Protein AF-A0A960ZZT6-F1 (afdb_monomer_lite)

Foldseek 3Di:
DPPVLLVVLLVVLVVVLVVQLVVQLVVVVVVCVVVVDPADPDCVRGVSNVVSNCVSVVVSVVCVVDPVNSVVSSVVSVVVVVDDDDDPVVVCVVVVVVVVVVVVVVVVVVVVVVVVVVVVVVVVVVVPD

pLDDT: mean 84.53, std 8.9, range [52.09, 97.69]

Sequence (129 aa):
MNGSYRRIVEIVLAATAVGLFVMLFKLFDKFWSLFNFSVATNFWQNPTFWAGFAISFGLWFLVRRSEKSMVFLDEVALELSRVIWPERGDTVKSSGVILVLIAIAALVIFVFDGLWGTLMEKFLQANWL

Secondary structure (DSSP, 8-state):
--HHHHHHHHHHHHHHHHHHHHHHHHHHHHHHHHTT-----STTT-HHHHHHHHHHHHHHHHHHH-HHHHHHHHHHHHHHHH--PPPHHHHHHHHHHHHHHHHHHHHHHHHHHHHHHHHHHHHHHHT--

Structure (mmCIF, N/CA/C/O backbone):
data_AF-A0A960ZZT6-F1
#
_entry.id   AF-A0A960ZZT6-F1
#
loop_
_atom_site.group_PDB
_atom_site.id
_atom_site.type_symbol
_atom_site.label_atom_id
_atom_site.label_alt_id
_atom_site.label_comp_id
_atom_site.label_asym_id
_atom_site.label_entity_id
_atom_site.label_seq_id
_atom_site.pdbx_PDB_ins_code
_atom_site.Cartn_x
_atom_site.Cartn_y
_atom_site.Cartn_z
_atom_site.occupancy
_atom_site.B_iso_or_equiv
_atom_site.auth_seq_id
_atom_site.auth_comp_id
_atom_site.auth_asym_id
_atom_site.auth_atom_id
_atom_site.pdbx_PDB_model_num
ATOM 1 N N . MET A 1 1 ? -19.967 3.997 18.486 1.00 53.38 1 MET A N 1
ATOM 2 C CA . MET A 1 1 ? -19.146 3.605 17.317 1.00 53.38 1 MET A CA 1
ATOM 3 C C . MET A 1 1 ? -19.655 2.287 16.771 1.00 53.38 1 MET A C 1
ATOM 5 O O . MET A 1 1 ? -19.881 1.372 17.552 1.00 53.38 1 MET A O 1
ATOM 9 N N . ASN A 1 2 ? -19.864 2.196 15.458 1.00 60.69 2 ASN A N 1
ATOM 10 C CA . ASN A 1 2 ? -20.336 0.968 14.825 1.00 60.69 2 ASN A CA 1
ATOM 11 C C . ASN A 1 2 ? -19.243 -0.1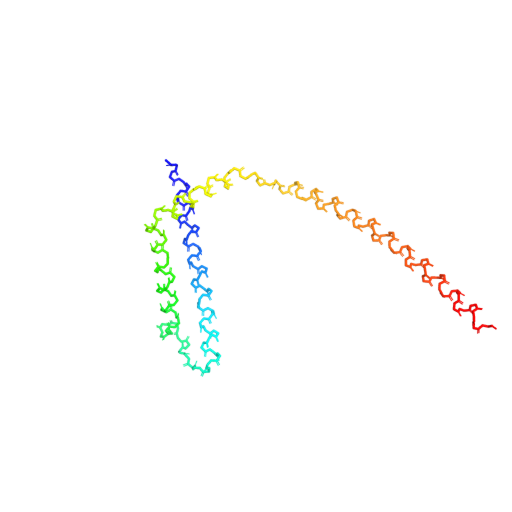05 14.952 1.00 60.69 2 ASN A C 1
ATOM 13 O O . ASN A 1 2 ? -18.116 0.117 14.506 1.00 60.69 2 ASN A O 1
ATOM 17 N N . GLY A 1 3 ? -19.550 -1.256 15.557 1.00 73.94 3 GLY A N 1
ATOM 18 C CA . GLY A 1 3 ? -18.561 -2.309 15.840 1.00 73.94 3 GLY A CA 1
ATOM 19 C C . GLY A 1 3 ? -17.841 -2.863 14.600 1.00 73.94 3 GLY A C 1
ATOM 20 O O . GLY A 1 3 ? -16.819 -3.529 14.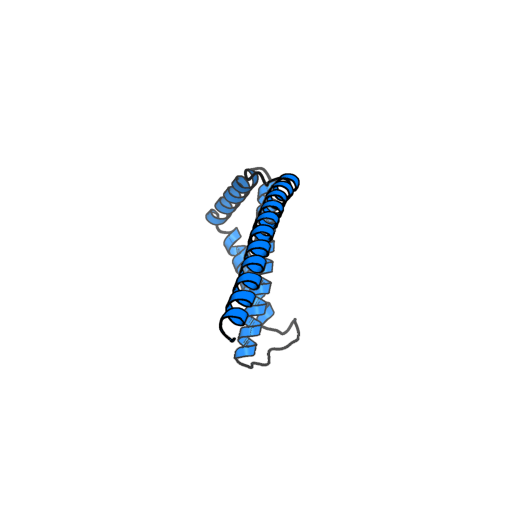731 1.00 73.94 3 GLY A O 1
ATOM 21 N N . SER A 1 4 ? -18.342 -2.562 13.397 1.00 74.94 4 SER A N 1
ATOM 22 C CA . SER A 1 4 ? -17.745 -2.970 12.125 1.00 74.94 4 SER A CA 1
ATOM 23 C C . SER A 1 4 ? -16.442 -2.230 11.789 1.00 74.94 4 SER A C 1
ATOM 25 O O . SER A 1 4 ? -15.496 -2.869 11.340 1.00 74.94 4 SER A O 1
ATOM 27 N N . TYR A 1 5 ? -16.343 -0.915 12.029 1.00 79.75 5 TYR A N 1
ATOM 28 C CA . TYR A 1 5 ? -15.162 -0.127 11.623 1.00 79.75 5 TYR A CA 1
ATOM 29 C C . TYR A 1 5 ? -13.922 -0.484 12.437 1.00 79.75 5 TYR A C 1
ATOM 31 O O . TYR A 1 5 ? -12.848 -0.701 11.884 1.00 79.75 5 TYR A O 1
ATOM 39 N N . ARG A 1 6 ? -14.104 -0.670 13.745 1.00 80.25 6 ARG A N 1
ATOM 40 C CA . ARG A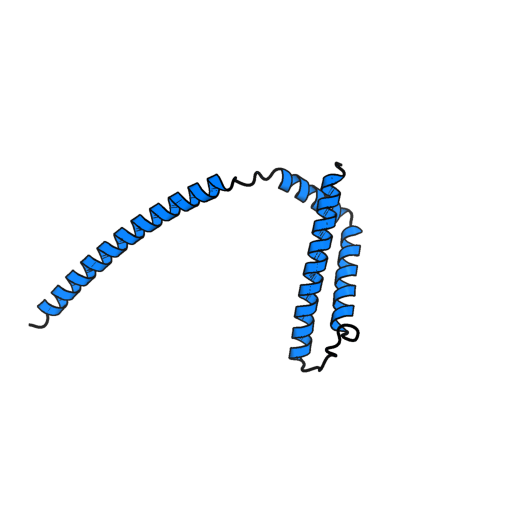 1 6 ? -13.031 -1.087 14.647 1.00 80.25 6 ARG A CA 1
ATOM 41 C C . ARG A 1 6 ? -12.426 -2.437 14.244 1.00 80.25 6 ARG A C 1
ATOM 43 O O . ARG A 1 6 ? -11.214 -2.606 14.297 1.00 80.25 6 ARG A O 1
ATOM 50 N N . ARG A 1 7 ? -13.246 -3.381 13.763 1.00 82.94 7 ARG A N 1
ATOM 51 C CA . ARG A 1 7 ? -12.752 -4.668 13.238 1.00 82.94 7 ARG A CA 1
ATOM 52 C C . ARG A 1 7 ? -11.901 -4.484 11.981 1.00 82.94 7 ARG A C 1
ATOM 54 O O . ARG A 1 7 ? -10.887 -5.158 11.844 1.00 82.94 7 ARG A O 1
ATOM 61 N N . ILE A 1 8 ? -12.280 -3.566 11.088 1.00 85.38 8 ILE A N 1
ATOM 62 C CA . ILE A 1 8 ? -11.500 -3.256 9.879 1.00 85.38 8 ILE A CA 1
ATOM 63 C C . ILE A 1 8 ? -10.138 -2.672 10.270 1.00 85.38 8 ILE A C 1
ATOM 65 O O . ILE A 1 8 ? -9.116 -3.156 9.790 1.00 85.38 8 ILE A O 1
ATOM 69 N N . VAL A 1 9 ? -10.106 -1.704 11.190 1.00 85.06 9 VAL A N 1
ATOM 70 C CA . VAL A 1 9 ? -8.855 -1.107 11.692 1.00 85.06 9 VAL A CA 1
ATOM 71 C C . VAL A 1 9 ? -7.959 -2.163 12.346 1.00 85.06 9 VAL A C 1
ATOM 73 O O . VAL A 1 9 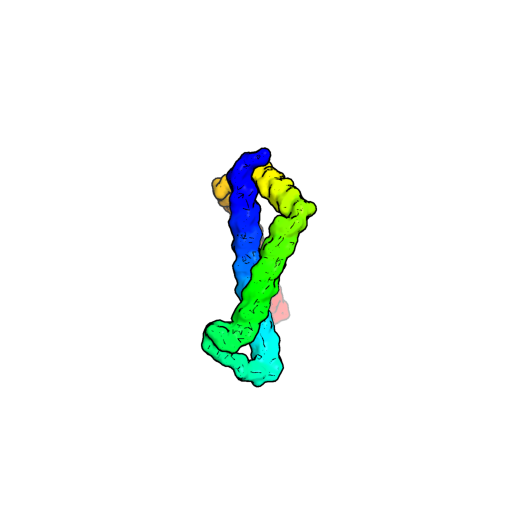? -6.763 -2.223 12.063 1.00 85.06 9 VAL A O 1
ATOM 76 N N . GLU A 1 10 ? -8.526 -3.051 13.166 1.00 85.88 10 GLU A N 1
ATOM 77 C CA . GLU A 1 10 ? -7.775 -4.128 13.820 1.00 85.88 10 GLU A CA 1
ATOM 78 C C . GLU A 1 10 ? -7.172 -5.133 12.821 1.00 85.88 10 GLU A C 1
ATOM 80 O O . GLU A 1 10 ? -6.039 -5.581 13.036 1.00 85.88 10 GLU A O 1
ATOM 85 N N . ILE A 1 11 ? -7.890 -5.454 11.735 1.00 87.56 11 ILE A N 1
ATOM 86 C CA . ILE A 1 11 ? -7.406 -6.315 10.642 1.00 87.56 11 ILE A CA 1
ATOM 87 C C . ILE A 1 11 ? -6.298 -5.615 9.852 1.00 87.56 11 ILE A C 1
ATOM 89 O O . ILE A 1 11 ? -5.255 -6.220 9.606 1.00 87.56 11 ILE A O 1
ATOM 93 N N . VAL A 1 12 ? -6.487 -4.344 9.486 1.00 87.69 12 VAL A N 1
ATOM 94 C CA . VAL A 1 12 ? -5.485 -3.558 8.746 1.00 87.69 12 VAL A CA 1
ATOM 95 C C . VAL A 1 12 ? -4.202 -3.425 9.561 1.00 87.69 12 VAL A C 1
ATOM 97 O O . VAL A 1 12 ? -3.113 -3.661 9.047 1.00 87.69 12 VAL A O 1
ATOM 100 N N . LEU A 1 13 ? -4.315 -3.133 10.855 1.00 88.38 13 LEU A N 1
ATOM 101 C CA . LEU A 1 13 ? -3.169 -3.044 11.753 1.00 88.38 13 LEU A CA 1
ATOM 102 C C . LEU A 1 13 ? -2.428 -4.388 11.879 1.00 88.38 13 LEU A C 1
ATOM 104 O O . LEU A 1 13 ? -1.196 -4.418 11.895 1.00 88.38 13 LEU A O 1
ATOM 108 N N . ALA A 1 14 ? -3.157 -5.505 11.942 1.00 86.38 14 ALA A N 1
ATOM 109 C CA . ALA A 1 14 ? -2.552 -6.835 11.938 1.00 86.38 14 ALA A CA 1
ATOM 110 C C . ALA A 1 14 ? -1.845 -7.141 10.604 1.00 86.38 14 ALA A C 1
ATOM 112 O O . ALA A 1 14 ? -0.718 -7.631 10.615 1.00 86.38 14 ALA A O 1
ATOM 113 N N . ALA A 1 15 ? -2.455 -6.796 9.468 1.00 89.75 15 ALA A N 1
ATOM 114 C CA . ALA A 1 15 ? -1.851 -6.964 8.147 1.00 89.75 15 ALA A CA 1
ATOM 115 C C . ALA A 1 15 ? -0.561 -6.138 7.995 1.00 89.75 15 ALA A C 1
ATOM 117 O O . ALA A 1 15 ? 0.453 -6.658 7.530 1.00 89.75 15 ALA A O 1
ATOM 118 N N . THR A 1 16 ? -0.562 -4.884 8.459 1.00 86.62 16 THR A N 1
ATOM 119 C CA . THR A 1 16 ? 0.630 -4.022 8.466 1.00 86.62 16 THR A CA 1
ATOM 120 C C . THR A 1 16 ? 1.737 -4.594 9.347 1.00 86.62 16 THR A C 1
ATOM 122 O O . THR A 1 16 ? 2.900 -4.574 8.948 1.00 86.62 16 THR A O 1
ATOM 125 N N . ALA A 1 17 ? 1.402 -5.161 10.510 1.00 85.88 17 ALA A N 1
ATOM 126 C CA . ALA A 1 17 ? 2.383 -5.835 11.358 1.00 85.88 17 ALA A CA 1
ATOM 127 C C . ALA A 1 17 ? 3.005 -7.051 10.647 1.00 85.88 17 ALA A C 1
ATOM 129 O O . ALA A 1 17 ? 4.224 -7.187 10.621 1.00 85.88 17 ALA A O 1
ATOM 130 N N . VAL A 1 18 ? 2.202 -7.888 9.983 1.00 89.44 18 VAL A N 1
ATOM 131 C CA . VAL A 1 18 ? 2.723 -9.015 9.186 1.00 89.44 18 VAL A CA 1
ATOM 132 C C . VAL A 1 18 ? 3.637 -8.524 8.055 1.00 89.44 18 VAL A C 1
ATOM 134 O O . VAL A 1 18 ? 4.709 -9.089 7.838 1.00 89.44 18 VAL A O 1
ATOM 137 N N . GLY A 1 19 ? 3.259 -7.447 7.363 1.00 88.00 19 GLY A N 1
ATOM 138 C CA . GLY A 1 19 ? 4.100 -6.823 6.338 1.00 88.00 19 GLY A CA 1
ATOM 139 C C . GLY A 1 19 ? 5.440 -6.328 6.893 1.00 88.00 19 GLY A C 1
ATOM 140 O O . GLY A 1 19 ? 6.490 -6.616 6.315 1.00 88.00 19 GLY A O 1
ATOM 141 N N . LEU A 1 20 ? 5.419 -5.647 8.043 1.00 87.75 20 LEU A N 1
ATOM 142 C CA . LEU A 1 20 ? 6.625 -5.193 8.742 1.00 87.75 20 LEU A CA 1
ATOM 143 C C . LEU A 1 20 ? 7.521 -6.360 9.156 1.00 87.75 20 LEU A C 1
ATOM 145 O O . LEU A 1 20 ? 8.731 -6.280 8.964 1.00 87.75 20 LEU A O 1
ATOM 149 N N . PHE A 1 21 ? 6.947 -7.452 9.661 1.00 87.69 21 PHE A N 1
ATOM 150 C CA . PHE A 1 21 ? 7.695 -8.664 9.983 1.00 87.69 21 PHE A CA 1
ATOM 151 C C . PHE A 1 21 ? 8.453 -9.205 8.763 1.00 87.69 21 PHE A C 1
ATOM 153 O O . PHE A 1 21 ? 9.663 -9.422 8.834 1.00 87.69 21 PHE A O 1
ATOM 160 N N . VAL A 1 22 ? 7.771 -9.363 7.622 1.00 86.62 22 VAL A N 1
ATOM 161 C CA . VAL A 1 22 ? 8.398 -9.858 6.383 1.00 86.62 22 VAL A CA 1
ATOM 162 C C . VAL A 1 22 ? 9.487 -8.902 5.893 1.00 86.62 22 VAL A C 1
ATOM 164 O O . VAL A 1 22 ? 10.550 -9.346 5.453 1.00 86.62 22 VAL A O 1
ATOM 167 N N . MET A 1 23 ? 9.245 -7.592 5.968 1.00 85.38 23 MET A N 1
ATOM 168 C CA . MET A 1 23 ? 10.220 -6.579 5.565 1.00 85.38 23 MET A CA 1
ATOM 169 C C . MET A 1 23 ? 11.466 -6.603 6.458 1.00 85.38 23 MET A C 1
ATOM 171 O O . MET A 1 23 ? 12.581 -6.622 5.939 1.00 85.38 23 MET A O 1
ATOM 175 N N . LEU A 1 24 ? 11.287 -6.659 7.780 1.00 87.00 24 LEU A N 1
ATOM 176 C CA . LEU A 1 24 ? 12.380 -6.749 8.749 1.00 87.00 24 LEU A CA 1
ATOM 177 C C . LEU A 1 24 ? 13.191 -8.031 8.568 1.00 87.00 24 LEU A C 1
ATOM 179 O O . LEU A 1 24 ? 14.416 -7.962 8.551 1.00 87.00 24 LEU A O 1
ATOM 183 N N . PHE A 1 25 ? 12.527 -9.170 8.363 1.00 84.25 25 PHE A N 1
ATOM 184 C CA . PHE A 1 25 ? 13.196 -10.445 8.108 1.00 84.25 25 PHE A CA 1
ATOM 185 C C . PHE A 1 25 ? 14.104 -10.358 6.872 1.00 84.25 25 PHE A C 1
ATOM 187 O O . PHE A 1 25 ? 15.296 -10.645 6.955 1.00 84.25 25 PHE A O 1
ATOM 194 N N . LYS A 1 26 ? 13.582 -9.841 5.749 1.00 85.00 26 LYS A N 1
ATOM 195 C CA . LYS A 1 26 ? 14.367 -9.654 4.515 1.00 85.00 26 LYS A CA 1
ATOM 196 C C . LYS A 1 26 ? 15.523 -8.666 4.679 1.00 85.00 26 LYS A C 1
ATOM 198 O O . LYS A 1 26 ? 16.580 -8.866 4.082 1.00 85.00 26 LYS A O 1
ATOM 203 N N . LEU A 1 27 ? 15.325 -7.585 5.435 1.00 85.31 27 LEU A N 1
ATOM 204 C CA . LEU A 1 27 ? 16.376 -6.600 5.701 1.00 85.31 27 LEU A CA 1
ATOM 205 C C . LEU A 1 27 ? 17.492 -7.192 6.558 1.00 85.31 27 LEU A C 1
ATOM 207 O O . LEU A 1 27 ? 18.664 -6.980 6.260 1.00 85.31 27 LEU A O 1
ATOM 211 N N . PHE A 1 28 ? 17.135 -7.948 7.590 1.00 85.06 28 PHE A N 1
ATOM 212 C CA . PHE A 1 28 ? 18.096 -8.521 8.521 1.00 85.06 28 PHE A CA 1
ATOM 213 C C . PHE A 1 28 ? 18.857 -9.702 7.898 1.00 85.06 28 PHE A C 1
ATOM 215 O O . PHE A 1 28 ? 20.066 -9.798 8.079 1.00 85.06 28 PHE A O 1
ATOM 222 N N . ASP A 1 29 ? 18.216 -10.516 7.053 1.00 80.31 29 ASP A N 1
ATOM 223 C CA . ASP A 1 29 ? 18.914 -11.534 6.250 1.00 80.31 29 ASP A CA 1
ATOM 224 C C . ASP A 1 29 ? 19.933 -10.902 5.292 1.00 80.31 29 ASP A C 1
ATOM 226 O O . ASP A 1 29 ? 21.076 -11.355 5.199 1.00 80.31 29 ASP A O 1
ATOM 230 N N . LYS A 1 30 ? 19.560 -9.804 4.616 1.00 83.31 30 LYS A N 1
ATOM 231 C CA . LYS A 1 30 ? 20.509 -9.048 3.785 1.00 83.31 30 LYS A CA 1
ATOM 232 C C . LYS A 1 30 ? 21.643 -8.457 4.617 1.00 83.31 30 LYS A C 1
ATOM 234 O O . LYS A 1 30 ? 22.795 -8.533 4.196 1.00 83.31 30 LYS A O 1
ATOM 239 N N . PHE A 1 31 ? 21.334 -7.905 5.787 1.00 84.50 31 PHE A N 1
ATOM 240 C CA . PHE A 1 31 ? 22.331 -7.376 6.713 1.00 84.50 31 PHE A CA 1
ATOM 241 C C . PHE A 1 31 ? 23.340 -8.457 7.118 1.00 84.50 31 PHE A C 1
ATOM 243 O O . PHE A 1 31 ? 24.540 -8.247 6.975 1.00 84.50 31 PHE A O 1
ATOM 250 N N . TRP A 1 32 ? 22.888 -9.648 7.514 1.00 79.81 32 TRP A N 1
ATOM 251 C CA . TRP A 1 32 ? 23.799 -10.741 7.859 1.00 79.81 32 TRP A CA 1
ATOM 252 C C . TRP A 1 32 ? 24.615 -11.254 6.680 1.00 79.81 32 TRP A C 1
ATOM 254 O O . TRP A 1 32 ? 25.803 -11.539 6.842 1.00 79.81 32 TRP A O 1
ATOM 264 N N . SER A 1 33 ? 24.011 -11.305 5.491 1.00 77.19 33 SER A N 1
ATOM 265 C CA . SER A 1 33 ? 24.728 -11.675 4.270 1.00 77.19 33 SER A CA 1
ATOM 266 C C . SER A 1 33 ? 25.837 -10.676 3.917 1.00 77.19 33 SER A C 1
ATOM 268 O O . SER A 1 33 ? 26.891 -11.085 3.441 1.00 77.19 33 SER A O 1
ATOM 270 N N . LEU A 1 34 ? 25.648 -9.384 4.219 1.00 80.25 34 LEU A N 1
ATOM 271 C CA . LEU A 1 34 ? 26.661 -8.348 4.000 1.00 80.25 34 LEU A CA 1
ATOM 272 C C . LEU A 1 34 ? 27.893 -8.562 4.891 1.00 80.25 34 LEU A C 1
ATOM 274 O O . LEU A 1 34 ? 29.018 -8.352 4.449 1.00 80.25 34 LEU A O 1
ATOM 278 N N . PHE A 1 35 ? 27.683 -9.013 6.128 1.00 81.62 35 PHE A N 1
ATOM 279 C CA . PHE A 1 35 ? 28.755 -9.325 7.075 1.00 81.62 35 PHE A CA 1
ATOM 280 C C . PHE A 1 35 ? 29.277 -10.769 6.963 1.00 81.62 35 PHE A C 1
ATOM 282 O O . PHE A 1 35 ? 30.107 -11.182 7.770 1.00 81.62 35 PHE A O 1
ATOM 289 N N . ASN A 1 36 ? 28.829 -11.530 5.954 1.00 73.12 36 ASN A N 1
ATOM 290 C CA . ASN A 1 36 ? 29.275 -12.896 5.661 1.00 73.12 36 ASN A CA 1
ATOM 291 C C . ASN A 1 36 ? 29.113 -13.878 6.843 1.00 73.12 36 ASN A C 1
ATOM 293 O O . ASN A 1 36 ? 29.828 -14.876 6.953 1.00 73.12 36 ASN A O 1
ATOM 297 N N . PHE A 1 37 ? 28.173 -13.600 7.750 1.00 72.38 37 PHE A N 1
ATOM 298 C CA . PHE A 1 37 ? 27.871 -14.493 8.860 1.00 72.38 37 PHE A CA 1
ATOM 299 C C . PHE A 1 37 ? 26.972 -15.630 8.360 1.00 72.38 37 PHE A C 1
ATOM 301 O O . PHE A 1 37 ? 25.857 -15.396 7.894 1.00 72.38 37 PHE A O 1
ATOM 308 N N . SER A 1 38 ? 27.448 -16.874 8.470 1.00 64.38 38 SER A N 1
ATOM 309 C CA . SER A 1 38 ? 26.644 -18.070 8.195 1.00 64.38 38 SER A CA 1
ATOM 310 C C . SER A 1 38 ? 25.613 -18.260 9.307 1.00 64.38 38 SER A C 1
ATOM 312 O O . SER A 1 38 ? 25.842 -18.977 10.281 1.00 64.38 38 SER A O 1
ATOM 314 N N . VAL A 1 39 ? 24.474 -17.588 9.173 1.00 65.81 39 VAL A N 1
ATOM 315 C CA . VAL A 1 39 ? 23.326 -17.755 10.063 1.00 65.81 39 VAL A CA 1
ATOM 316 C C . VAL A 1 39 ? 22.622 -19.076 9.739 1.00 65.81 39 VAL A C 1
ATOM 318 O O . VAL A 1 39 ? 22.507 -19.460 8.576 1.00 65.81 39 VAL A O 1
ATOM 321 N N . ALA A 1 40 ? 22.172 -19.793 10.773 1.00 68.94 40 ALA A N 1
ATOM 322 C CA . ALA A 1 40 ? 21.480 -21.068 10.618 1.00 68.94 40 ALA A CA 1
ATOM 323 C C . ALA A 1 40 ? 20.294 -20.937 9.645 1.00 68.94 40 ALA A C 1
ATOM 325 O O . ALA A 1 40 ? 19.398 -20.118 9.841 1.00 68.94 40 ALA A O 1
ATOM 326 N N . THR A 1 41 ? 20.275 -21.778 8.610 1.00 67.31 41 THR A N 1
ATOM 327 C CA . THR A 1 41 ? 19.212 -21.812 7.591 1.00 67.31 41 THR A CA 1
ATOM 328 C C . THR A 1 41 ? 17.916 -22.435 8.111 1.00 67.31 41 THR A C 1
ATOM 330 O O . THR A 1 41 ? 16.851 -22.256 7.523 1.00 67.31 41 THR A O 1
ATOM 333 N N . ASN A 1 42 ? 17.985 -23.148 9.237 1.00 76.62 42 ASN A N 1
ATOM 334 C CA . ASN A 1 42 ? 16.823 -23.726 9.894 1.00 76.62 42 ASN A CA 1
ATOM 335 C C . ASN A 1 42 ? 15.943 -22.621 10.488 1.00 76.62 42 ASN A C 1
ATOM 337 O O . ASN A 1 42 ? 16.380 -21.872 11.362 1.00 76.62 42 ASN A O 1
ATOM 341 N N . PHE A 1 43 ? 14.673 -22.582 10.078 1.00 64.94 43 PHE A N 1
ATOM 342 C CA . PHE A 1 43 ? 13.686 -21.583 10.509 1.00 64.94 43 PHE A CA 1
ATOM 343 C C . PHE A 1 43 ? 13.580 -21.432 12.038 1.00 64.94 43 PHE A C 1
ATOM 345 O O . PHE A 1 43 ? 13.378 -20.326 12.526 1.00 64.94 43 PHE A O 1
ATOM 352 N N . TRP A 1 44 ? 13.739 -22.524 12.798 1.00 72.69 44 TRP A N 1
ATOM 353 C CA . TRP A 1 44 ? 13.592 -22.518 14.260 1.00 72.69 44 TRP A CA 1
ATOM 354 C C . TRP A 1 44 ? 14.804 -21.930 14.993 1.00 72.69 44 TRP A C 1
ATOM 356 O O . TRP A 1 44 ? 14.664 -21.331 16.058 1.00 72.69 44 TRP A O 1
ATOM 366 N N . GLN A 1 45 ? 15.999 -22.110 14.426 1.00 76.25 45 GLN A N 1
ATOM 367 C CA . GLN A 1 45 ? 17.272 -21.720 15.042 1.00 76.25 45 GLN A CA 1
ATOM 368 C C . GLN A 1 45 ? 17.793 -20.381 14.513 1.00 76.25 45 GLN A C 1
ATOM 370 O O . GLN A 1 45 ? 18.803 -19.885 15.005 1.00 76.25 45 GLN A O 1
ATOM 375 N N . ASN A 1 46 ? 17.123 -19.795 13.520 1.00 77.19 46 ASN A N 1
ATOM 376 C CA . ASN A 1 46 ? 17.525 -18.525 12.945 1.00 77.19 46 ASN A CA 1
ATOM 377 C C . ASN A 1 46 ? 17.182 -17.361 13.911 1.00 77.19 46 ASN A C 1
ATOM 379 O O . ASN A 1 46 ? 15.999 -17.076 14.129 1.00 77.19 46 ASN A O 1
ATOM 383 N N . PRO A 1 47 ? 18.177 -16.647 14.480 1.00 80.12 47 PRO A N 1
ATOM 384 C CA . PRO A 1 47 ? 17.942 -15.517 15.381 1.00 80.12 47 PRO A CA 1
ATOM 385 C C . PRO A 1 47 ? 17.226 -14.343 14.695 1.00 80.12 47 PRO A C 1
ATOM 387 O O . PRO A 1 47 ? 16.510 -13.594 15.361 1.00 80.12 47 PRO A O 1
ATOM 390 N N . THR A 1 48 ? 17.353 -14.208 13.369 1.00 83.06 48 THR A N 1
ATOM 391 C CA . THR A 1 48 ? 16.644 -13.211 12.552 1.00 83.06 48 THR A CA 1
ATOM 392 C C . THR A 1 48 ? 15.133 -13.328 12.696 1.00 83.06 48 THR A C 1
ATOM 394 O O . THR A 1 48 ? 14.438 -12.319 12.833 1.00 83.06 48 THR A O 1
ATOM 397 N N . PHE A 1 49 ? 14.621 -14.562 12.702 1.00 83.94 49 PHE A N 1
ATOM 398 C CA . PHE A 1 49 ? 13.191 -14.830 12.800 1.00 83.94 49 PHE A CA 1
ATOM 399 C C . PHE A 1 49 ? 12.626 -14.325 14.131 1.00 83.94 49 PHE A C 1
ATOM 401 O O . PHE A 1 49 ? 11.668 -13.552 14.152 1.00 83.94 49 PHE A O 1
ATOM 408 N N . TRP A 1 50 ? 13.260 -14.706 15.242 1.00 84.56 50 TRP A N 1
ATOM 409 C CA . TRP A 1 50 ? 12.819 -14.326 16.584 1.00 84.56 50 TRP A CA 1
ATOM 410 C C . TRP A 1 50 ? 12.947 -12.823 16.841 1.00 84.56 50 TRP A C 1
ATOM 412 O O . TRP A 1 50 ? 12.027 -12.225 17.401 1.00 84.56 50 TRP A O 1
ATOM 422 N N . ALA A 1 51 ? 14.035 -12.196 16.382 1.00 86.38 51 ALA A N 1
ATOM 423 C CA . ALA A 1 51 ? 14.216 -10.749 16.488 1.00 86.38 51 ALA A CA 1
ATOM 424 C C . ALA A 1 51 ? 13.142 -9.984 15.697 1.00 86.38 51 ALA A C 1
ATOM 426 O O . ALA A 1 51 ? 12.496 -9.083 16.237 1.00 86.38 51 ALA A O 1
ATOM 427 N N . GLY A 1 52 ? 12.893 -10.382 14.443 1.00 85.94 52 GLY A N 1
ATOM 428 C CA . GLY A 1 52 ? 11.845 -9.786 13.613 1.00 85.94 52 GLY A CA 1
ATOM 429 C C . GLY A 1 52 ? 10.454 -9.956 14.225 1.00 85.94 52 GLY A C 1
ATOM 430 O O . GLY A 1 52 ? 9.673 -9.002 14.266 1.00 85.94 52 GLY A O 1
ATOM 431 N N . PHE A 1 53 ? 10.155 -11.145 14.756 1.00 87.88 53 PHE A N 1
ATOM 432 C CA . PHE A 1 53 ? 8.867 -11.435 15.382 1.00 87.88 53 PHE A CA 1
ATOM 433 C C . PHE A 1 53 ? 8.653 -10.590 16.641 1.00 87.88 53 PHE A C 1
ATOM 435 O O . PHE A 1 53 ? 7.602 -9.967 16.786 1.00 87.88 53 PHE A O 1
ATOM 442 N N . ALA A 1 54 ? 9.659 -10.502 17.515 1.00 90.00 54 ALA A N 1
ATOM 443 C CA . ALA A 1 54 ? 9.586 -9.718 18.746 1.00 90.00 54 ALA A CA 1
ATOM 444 C C . ALA A 1 54 ? 9.365 -8.222 18.471 1.00 90.00 54 ALA A C 1
ATOM 446 O O . ALA A 1 54 ? 8.495 -7.607 19.091 1.00 90.00 54 ALA A O 1
ATOM 447 N N . ILE A 1 55 ? 10.097 -7.647 17.509 1.00 88.81 55 ILE A N 1
ATOM 448 C CA . ILE A 1 55 ? 9.951 -6.233 17.126 1.00 88.81 55 ILE A CA 1
ATOM 449 C C . ILE A 1 55 ? 8.560 -5.981 16.536 1.00 88.81 55 ILE A C 1
ATOM 451 O O . ILE A 1 55 ? 7.872 -5.042 16.940 1.00 88.81 55 ILE A O 1
ATOM 455 N N . SER A 1 56 ? 8.117 -6.839 15.615 1.00 86.25 56 SER A N 1
ATOM 456 C CA . SER A 1 56 ? 6.814 -6.695 14.965 1.00 86.25 56 SER A CA 1
ATOM 457 C C . SER A 1 56 ? 5.652 -6.839 15.952 1.00 86.25 56 SER A C 1
ATOM 459 O O . SER A 1 56 ? 4.707 -6.047 15.926 1.00 86.25 56 SER A O 1
ATOM 461 N N . PHE A 1 57 ? 5.713 -7.832 16.839 1.00 89.62 57 PHE A N 1
ATOM 462 C CA . PHE A 1 57 ? 4.689 -8.056 17.857 1.00 89.62 57 PHE A CA 1
ATOM 463 C C . PHE A 1 57 ? 4.673 -6.928 18.897 1.00 89.62 57 PHE A C 1
ATOM 465 O O . PHE A 1 57 ? 3.604 -6.443 19.272 1.00 89.62 57 PHE A O 1
ATOM 472 N N . GLY A 1 58 ? 5.854 -6.455 19.307 1.00 89.44 58 GLY A N 1
ATOM 473 C CA . GLY A 1 58 ? 5.999 -5.317 20.209 1.00 89.44 58 GLY A CA 1
ATOM 474 C C . GLY A 1 58 ? 5.375 -4.045 19.638 1.00 89.44 58 GLY A C 1
ATOM 475 O O . GLY A 1 58 ? 4.574 -3.402 20.315 1.00 89.44 58 GLY A O 1
ATOM 476 N N . LEU A 1 59 ? 5.662 -3.713 18.376 1.00 86.00 59 LEU A N 1
ATOM 477 C CA . LEU A 1 59 ? 5.067 -2.552 17.705 1.00 86.00 59 LEU A CA 1
ATOM 478 C C . LEU A 1 59 ? 3.545 -2.674 17.582 1.00 86.00 59 LEU A C 1
ATOM 480 O O . LEU A 1 59 ? 2.830 -1.727 17.906 1.00 86.00 59 LEU A O 1
ATOM 484 N N . TRP A 1 60 ? 3.038 -3.843 17.184 1.00 86.50 60 TRP A N 1
ATOM 485 C CA . TRP A 1 60 ? 1.597 -4.096 17.113 1.00 86.50 60 TRP A CA 1
ATOM 486 C C . TRP A 1 60 ? 0.905 -3.866 18.463 1.00 86.50 60 TRP A C 1
ATOM 488 O O . TRP A 1 60 ? -0.149 -3.228 18.529 1.00 86.50 60 TRP A O 1
ATOM 498 N N . PHE A 1 61 ? 1.523 -4.327 19.552 1.00 89.38 61 PHE A N 1
ATOM 499 C CA . PHE A 1 61 ? 0.995 -4.146 20.900 1.00 89.38 61 PHE A CA 1
ATOM 500 C C . PHE A 1 61 ? 1.072 -2.687 21.377 1.00 89.38 61 PHE A C 1
ATOM 502 O O . PHE A 1 61 ? 0.103 -2.166 21.932 1.00 89.38 61 PHE A O 1
ATOM 509 N N . LEU A 1 62 ? 2.192 -1.999 21.132 1.00 87.75 62 LEU A N 1
ATOM 510 C CA . LEU A 1 62 ? 2.383 -0.600 21.527 1.00 87.75 62 LEU A CA 1
ATOM 511 C C . LEU A 1 62 ? 1.414 0.342 20.808 1.00 87.75 62 LEU A C 1
ATOM 513 O O . LEU A 1 62 ? 0.810 1.199 21.455 1.00 87.75 62 LEU A O 1
ATOM 517 N N . VAL A 1 63 ? 1.206 0.154 19.502 1.00 86.94 63 VAL A N 1
ATOM 518 C CA . VAL A 1 63 ? 0.262 0.982 18.736 1.00 86.94 63 VAL A CA 1
ATOM 519 C C . VAL A 1 63 ? -1.164 0.800 19.258 1.00 86.94 63 VAL A C 1
ATOM 521 O O . VAL A 1 63 ? -1.865 1.790 19.467 1.00 86.94 63 VAL A O 1
ATOM 524 N N . ARG A 1 64 ? -1.577 -0.438 19.571 1.00 83.38 64 ARG A N 1
ATOM 525 C CA . ARG A 1 64 ? -2.894 -0.708 20.180 1.00 83.38 64 ARG A CA 1
ATOM 526 C C . ARG A 1 64 ? -3.083 -0.078 21.554 1.00 83.38 64 ARG A C 1
ATOM 528 O O . ARG A 1 64 ? -4.215 0.206 21.932 1.00 83.38 64 ARG A O 1
ATOM 535 N N . ARG A 1 65 ? -2.001 0.128 22.303 1.00 85.06 65 ARG A N 1
ATOM 536 C CA . ARG A 1 65 ? -2.054 0.755 23.627 1.00 85.06 65 ARG A CA 1
ATOM 537 C C . ARG A 1 65 ? -2.187 2.276 23.548 1.00 85.06 65 ARG A C 1
ATOM 539 O O . ARG A 1 65 ? -2.662 2.897 24.493 1.00 85.06 65 ARG A O 1
ATOM 546 N N . SER A 1 66 ? -1.757 2.886 22.447 1.00 84.44 66 SER A N 1
ATOM 547 C CA . SER A 1 66 ? -1.838 4.335 22.276 1.00 84.44 66 SER A CA 1
ATOM 548 C C . SER A 1 66 ? -3.234 4.777 21.824 1.00 84.44 66 SER A C 1
ATOM 550 O O . SER A 1 66 ? -3.607 4.588 20.668 1.00 84.44 66 SER A O 1
ATOM 552 N N . GLU A 1 67 ? -3.990 5.417 22.724 1.00 82.31 67 GLU A N 1
ATOM 553 C CA . GLU A 1 67 ? -5.336 5.930 22.415 1.00 82.31 67 GLU A CA 1
ATOM 554 C C . GLU A 1 67 ? -5.320 6.922 21.247 1.00 82.31 67 GLU A C 1
ATOM 556 O O . GLU A 1 67 ? -6.148 6.821 20.349 1.00 82.31 67 GLU A O 1
ATOM 561 N N . LYS A 1 68 ? -4.323 7.818 21.194 1.00 84.69 68 LYS A N 1
ATOM 562 C CA . LYS A 1 68 ? -4.180 8.809 20.112 1.00 84.69 68 LYS A CA 1
ATOM 563 C C . LYS A 1 68 ? -4.093 8.161 18.728 1.00 84.69 68 LYS A C 1
ATOM 565 O O . LYS A 1 68 ? -4.737 8.623 17.795 1.00 84.69 68 LYS A O 1
ATOM 570 N N . SER A 1 69 ? -3.309 7.089 18.604 1.00 84.81 69 SER A N 1
ATOM 571 C CA . SER A 1 69 ? -3.127 6.390 17.328 1.00 84.81 69 SER A CA 1
ATOM 572 C C . SER A 1 69 ? -4.391 5.641 16.926 1.00 84.81 69 SER A C 1
ATOM 574 O O . SER A 1 69 ? -4.735 5.624 15.751 1.00 84.81 69 SER A O 1
ATOM 576 N N . MET A 1 70 ? -5.095 5.041 17.890 1.00 85.69 70 MET A N 1
ATOM 577 C CA . MET A 1 70 ? -6.336 4.320 17.606 1.00 85.69 70 MET A CA 1
ATOM 578 C C . MET A 1 70 ? -7.449 5.272 17.158 1.00 85.69 70 MET A C 1
ATOM 580 O O . MET A 1 70 ? -8.084 5.016 16.141 1.00 85.69 70 MET A O 1
ATOM 584 N N . VAL A 1 71 ? -7.614 6.406 17.849 1.00 87.25 71 VAL A N 1
ATOM 585 C CA . VAL A 1 71 ? -8.588 7.444 17.471 1.00 87.25 71 VAL A CA 1
ATOM 586 C C . VAL A 1 71 ? -8.299 7.976 16.067 1.00 87.25 71 VAL A C 1
ATOM 588 O O . VAL A 1 71 ? -9.208 8.061 15.249 1.00 87.25 71 VAL A O 1
ATOM 591 N N . PHE A 1 72 ? -7.031 8.251 15.749 1.00 87.94 72 PHE A N 1
ATOM 592 C CA . PHE A 1 72 ? -6.646 8.693 14.409 1.00 87.94 72 PHE A CA 1
ATOM 593 C C . PHE A 1 72 ? -6.965 7.648 13.328 1.00 87.94 72 PHE A C 1
ATOM 595 O O . PHE A 1 72 ? -7.481 7.986 12.266 1.00 87.94 72 PHE A O 1
ATOM 602 N N . LEU A 1 73 ? -6.686 6.365 13.582 1.00 87.06 73 LEU A N 1
ATOM 603 C CA . LEU A 1 73 ? -7.009 5.296 12.631 1.00 87.06 73 LEU A CA 1
ATOM 604 C C . LEU A 1 73 ? -8.520 5.147 12.420 1.00 87.06 73 LEU A C 1
ATOM 606 O O . LEU A 1 73 ? -8.954 4.890 11.296 1.00 87.06 73 LEU A O 1
ATOM 610 N N . ASP A 1 74 ? -9.312 5.335 13.474 1.00 86.81 74 ASP A N 1
ATOM 611 C CA . ASP A 1 74 ? -10.771 5.337 13.383 1.00 86.81 74 ASP A CA 1
ATOM 612 C C . ASP A 1 74 ? -11.285 6.530 12.553 1.00 86.81 74 ASP A C 1
ATOM 614 O O . ASP A 1 74 ? -12.175 6.356 11.717 1.00 86.81 74 ASP A O 1
ATOM 618 N N . GLU A 1 75 ? -10.699 7.720 12.716 1.00 88.00 75 GLU A N 1
ATOM 619 C CA . GLU A 1 75 ? -11.009 8.904 11.899 1.00 88.00 75 GLU A CA 1
ATOM 620 C C . GLU A 1 75 ? -10.658 8.690 10.423 1.00 88.00 75 GLU A C 1
ATOM 622 O O . GLU A 1 75 ? -11.475 8.977 9.548 1.00 88.00 75 GLU A O 1
ATOM 627 N N . VAL A 1 76 ? -9.483 8.122 10.132 1.00 88.38 76 VAL A N 1
ATOM 628 C CA . VAL A 1 76 ? -9.072 7.793 8.758 1.00 88.38 76 VAL A CA 1
ATOM 629 C C . VAL A 1 76 ? -10.016 6.766 8.138 1.00 88.38 76 VAL A C 1
ATOM 631 O O . VAL A 1 76 ? -10.415 6.925 6.987 1.00 88.38 76 VAL A O 1
ATOM 634 N N . ALA A 1 77 ? -10.416 5.729 8.879 1.00 87.19 77 ALA A N 1
ATOM 635 C CA . ALA A 1 77 ? -11.378 4.745 8.384 1.00 87.19 77 ALA A CA 1
ATOM 636 C C . ALA A 1 77 ? -12.741 5.385 8.069 1.00 87.19 77 ALA A C 1
ATOM 638 O O . ALA A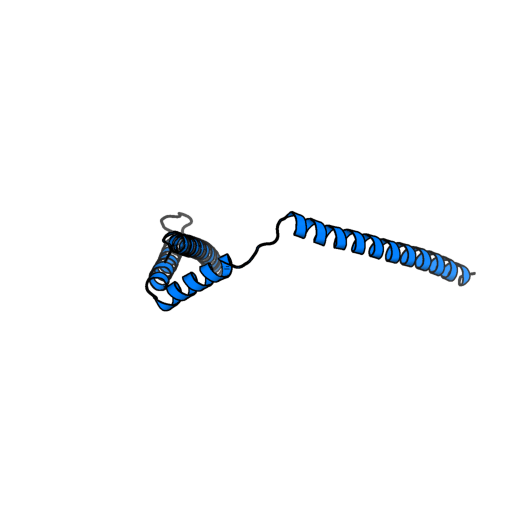 1 77 ? -13.385 5.026 7.078 1.00 87.19 77 ALA A O 1
ATOM 639 N N . LEU A 1 78 ? -13.166 6.352 8.884 1.00 87.31 78 LEU A N 1
ATOM 640 C CA . LEU A 1 78 ? -14.391 7.110 8.660 1.00 87.31 78 LEU A CA 1
ATOM 641 C C . LEU A 1 78 ? -14.271 7.998 7.417 1.00 87.31 78 LEU A C 1
ATOM 643 O O . LEU A 1 78 ? -15.164 7.978 6.572 1.00 87.31 78 LEU A O 1
ATOM 647 N N . GLU A 1 79 ? -13.168 8.720 7.256 1.00 88.81 79 GLU A N 1
ATOM 648 C CA . GLU A 1 79 ? -12.967 9.597 6.102 1.00 88.81 79 GLU A CA 1
ATOM 649 C C . GLU A 1 79 ? -12.811 8.797 4.800 1.00 88.81 79 GLU A C 1
ATOM 651 O O . GLU A 1 79 ? -13.423 9.130 3.787 1.00 88.81 79 GLU A O 1
ATOM 656 N N . LEU A 1 80 ? -12.116 7.656 4.835 1.00 86.50 80 LEU A N 1
ATOM 657 C CA . LEU A 1 80 ? -12.035 6.731 3.701 1.00 86.50 80 LEU A CA 1
ATOM 658 C C . LEU A 1 80 ? -13.397 6.151 3.312 1.00 86.50 80 LEU A C 1
ATOM 660 O O . LEU A 1 80 ? -13.624 5.893 2.134 1.00 86.50 80 LEU A O 1
ATOM 664 N N . SER A 1 81 ? -14.321 5.976 4.263 1.00 83.94 81 SER A N 1
ATOM 665 C CA . SER A 1 81 ? -15.687 5.533 3.949 1.00 83.94 81 SER A CA 1
ATOM 666 C C . SER A 1 81 ? -16.502 6.583 3.187 1.00 83.94 81 SER A C 1
ATOM 668 O O . SER A 1 81 ? -17.498 6.244 2.550 1.00 83.94 81 SER A O 1
ATOM 670 N N . ARG A 1 82 ? -16.073 7.850 3.233 1.00 85.12 82 ARG A N 1
ATOM 671 C CA . ARG A 1 82 ? -16.667 8.950 2.465 1.00 85.12 82 ARG A CA 1
ATOM 672 C C . ARG A 1 82 ? -16.036 9.101 1.085 1.00 85.12 82 ARG A C 1
ATOM 674 O O . ARG A 1 82 ? -16.629 9.752 0.228 1.00 85.12 82 ARG A O 1
ATOM 681 N N . VAL A 1 83 ? -14.861 8.509 0.854 1.00 87.12 83 VAL A N 1
ATOM 682 C CA . VAL A 1 83 ? -14.211 8.519 -0.459 1.00 87.12 83 VAL A CA 1
ATOM 683 C C . VAL A 1 83 ? -15.039 7.670 -1.415 1.00 87.12 83 VAL A C 1
ATOM 685 O O . VAL A 1 83 ? -15.100 6.444 -1.316 1.00 87.12 83 VAL A O 1
ATOM 688 N N . ILE A 1 84 ? -15.682 8.345 -2.361 1.00 78.56 84 ILE A N 1
ATOM 689 C CA . ILE A 1 84 ? -16.419 7.707 -3.444 1.00 78.56 84 ILE A CA 1
ATOM 690 C C . ILE A 1 84 ? -15.376 7.188 -4.434 1.00 78.56 84 ILE A C 1
ATOM 692 O O . ILE A 1 84 ? -14.788 7.955 -5.197 1.00 78.56 84 ILE A O 1
ATOM 696 N N . TRP A 1 85 ? -15.100 5.887 -4.392 1.00 80.94 85 TRP A N 1
ATOM 697 C CA . TRP A 1 85 ? -14.236 5.264 -5.386 1.00 80.94 85 TRP A CA 1
ATOM 698 C C . TRP A 1 85 ? -14.965 5.227 -6.732 1.00 80.94 85 TRP A C 1
ATOM 700 O O . TRP A 1 85 ? -16.117 4.788 -6.773 1.00 80.94 85 TRP A O 1
ATOM 710 N N . PRO A 1 86 ? -14.327 5.689 -7.824 1.00 75.19 86 PRO A N 1
ATOM 711 C CA . PRO A 1 86 ? -14.960 5.709 -9.131 1.00 75.19 86 PRO A CA 1
ATOM 712 C C . PRO A 1 86 ? -15.307 4.285 -9.563 1.00 75.19 86 PRO A C 1
ATOM 714 O O . PRO A 1 86 ? -14.532 3.343 -9.363 1.00 75.19 86 PRO A O 1
ATOM 717 N N . GLU A 1 87 ? -16.472 4.124 -10.180 1.00 82.12 87 GLU A N 1
ATOM 718 C CA . GLU A 1 87 ? -16.839 2.848 -10.773 1.00 82.12 87 GLU A CA 1
ATOM 719 C C . GLU A 1 87 ? -15.878 2.517 -11.920 1.00 82.12 87 GLU A C 1
ATOM 721 O O . GLU A 1 87 ? -15.434 3.393 -12.668 1.00 82.12 87 GLU A O 1
ATOM 726 N N . ARG A 1 88 ? -15.573 1.224 -12.100 1.00 74.38 88 ARG A N 1
ATOM 727 C CA . ARG A 1 88 ? -14.630 0.758 -13.136 1.00 74.38 88 ARG A CA 1
ATOM 728 C C . ARG A 1 88 ? -14.995 1.271 -14.535 1.00 74.38 88 ARG A C 1
ATOM 730 O O . ARG A 1 88 ? -14.106 1.469 -15.358 1.00 74.38 88 ARG A O 1
ATOM 737 N N . GLY A 1 89 ? -16.283 1.508 -14.792 1.00 80.12 89 GLY A N 1
ATOM 738 C CA . GLY A 1 89 ? -16.767 2.079 -16.047 1.00 80.12 89 GLY A CA 1
ATOM 739 C C . GLY A 1 89 ? -16.228 3.483 -16.325 1.00 80.12 89 GLY A C 1
ATOM 740 O O . GLY A 1 89 ? -15.855 3.771 -17.460 1.00 80.12 89 GLY A O 1
ATOM 741 N N . ASP A 1 90 ? -16.119 4.339 -15.313 1.00 79.69 90 ASP A N 1
ATOM 742 C CA . ASP A 1 90 ? -15.667 5.722 -15.494 1.00 79.69 90 ASP A CA 1
ATOM 743 C C . ASP A 1 90 ? -14.154 5.800 -15.700 1.00 79.69 90 ASP A C 1
ATOM 745 O O . ASP A 1 90 ? -13.675 6.582 -16.526 1.00 79.69 90 ASP A O 1
ATOM 749 N N . THR A 1 91 ? -13.396 4.911 -15.049 1.00 82.50 91 THR A N 1
ATOM 750 C CA . THR A 1 91 ? -11.961 4.750 -15.324 1.00 82.50 91 THR A CA 1
ATOM 751 C C . THR A 1 91 ? -11.722 4.295 -16.763 1.00 82.50 91 THR A C 1
ATOM 753 O O . THR A 1 91 ? -10.900 4.889 -17.458 1.00 82.50 91 THR A O 1
ATOM 756 N N . VAL A 1 92 ? -12.470 3.296 -17.247 1.00 86.19 92 VAL A N 1
ATOM 757 C CA . VAL A 1 92 ? -12.320 2.782 -18.620 1.00 86.19 92 VAL A CA 1
ATOM 758 C C . VAL A 1 92 ? -12.692 3.839 -19.659 1.00 86.19 92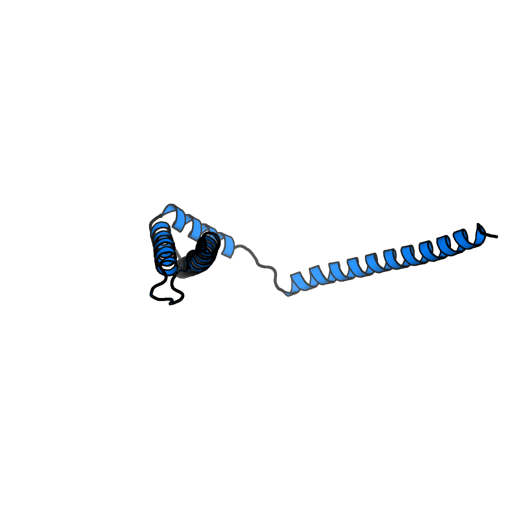 VAL A C 1
ATOM 760 O O . VAL A 1 92 ? -11.982 3.980 -20.652 1.00 86.19 92 VAL A O 1
ATOM 763 N N . LYS A 1 93 ? -13.753 4.622 -19.429 1.00 87.38 93 LYS A N 1
ATOM 764 C CA . LYS A 1 93 ? -14.120 5.737 -20.318 1.00 87.38 93 LYS A CA 1
ATOM 765 C C . LYS A 1 93 ? -13.011 6.787 -20.378 1.00 87.38 93 LYS A C 1
ATOM 767 O O . LYS A 1 93 ? -12.615 7.180 -21.471 1.00 87.38 93 LYS A O 1
ATOM 772 N N . SER A 1 94 ? -12.479 7.196 -19.225 1.00 86.38 94 SER A N 1
ATOM 773 C CA . SER A 1 94 ? -11.397 8.185 -19.156 1.00 86.38 94 SER A CA 1
ATOM 774 C C . SER A 1 94 ? -10.123 7.689 -19.855 1.00 86.38 94 SER A C 1
ATOM 776 O O . SER A 1 94 ? -9.585 8.370 -20.728 1.00 86.38 94 SER A O 1
ATOM 778 N N . SER A 1 95 ? -9.686 6.454 -19.579 1.00 90.38 95 SER A N 1
ATOM 779 C CA . SER A 1 95 ? -8.534 5.849 -20.262 1.00 90.38 95 SER A CA 1
ATOM 780 C C . SER A 1 95 ? -8.770 5.642 -21.761 1.00 90.38 95 SER A C 1
ATOM 782 O O . SER A 1 95 ? -7.843 5.811 -22.549 1.00 90.38 95 SER A O 1
ATOM 784 N N . GLY A 1 96 ? -9.999 5.321 -22.173 1.00 93.12 96 GLY A N 1
ATOM 785 C CA . GLY A 1 96 ? -10.381 5.195 -23.579 1.00 93.12 96 GLY A CA 1
ATOM 786 C C . GLY A 1 96 ? -10.251 6.513 -24.344 1.00 93.12 96 GLY A C 1
ATOM 787 O O . GLY A 1 96 ? -9.685 6.533 -25.434 1.00 93.12 96 GLY A O 1
ATOM 788 N N . VAL A 1 97 ? -10.691 7.627 -23.750 1.00 95.00 97 VAL A N 1
ATOM 789 C CA . VAL A 1 97 ? -10.517 8.968 -24.339 1.00 95.00 97 VAL A CA 1
ATOM 790 C C . VAL A 1 97 ? -9.033 9.299 -24.515 1.00 95.00 97 VAL A C 1
ATOM 792 O O . VAL A 1 97 ? -8.626 9.765 -25.580 1.00 95.00 97 VAL A O 1
ATOM 795 N N . ILE A 1 98 ? -8.208 9.006 -23.506 1.00 96.25 98 ILE A N 1
ATOM 796 C CA . ILE A 1 98 ? -6.757 9.239 -23.572 1.00 96.25 98 ILE A CA 1
ATOM 797 C C . ILE A 1 98 ? -6.113 8.364 -24.659 1.00 96.25 98 ILE A C 1
ATOM 799 O O . ILE A 1 98 ? -5.302 8.862 -25.435 1.00 96.25 98 ILE A O 1
ATOM 803 N N . LEU A 1 99 ? -6.504 7.093 -24.780 1.00 97.06 99 LEU A N 1
ATOM 804 C CA . LEU A 1 99 ? -6.013 6.206 -25.841 1.00 97.06 99 LEU A CA 1
ATOM 805 C C . LEU A 1 99 ? -6.295 6.762 -27.241 1.00 97.06 99 LEU A C 1
ATOM 807 O O . LEU A 1 99 ? -5.410 6.741 -28.095 1.00 97.06 99 LEU A O 1
ATOM 811 N N . VAL A 1 100 ? -7.495 7.302 -27.466 1.00 96.94 100 VAL A N 1
ATOM 812 C CA . VAL A 1 100 ? -7.852 7.929 -28.747 1.00 96.94 100 VAL A CA 1
ATOM 813 C C . VAL A 1 100 ? -7.004 9.177 -29.005 1.00 96.94 100 VAL A C 1
ATOM 815 O O . VAL A 1 100 ? -6.476 9.339 -30.103 1.00 96.94 100 VAL A O 1
ATOM 818 N N . LEU A 1 101 ? -6.811 10.030 -27.995 1.00 97.38 101 LEU A N 1
ATOM 819 C CA . LEU A 1 101 ? -5.954 11.217 -28.105 1.00 97.38 101 LEU A CA 1
ATOM 820 C C . LEU A 1 101 ? -4.504 10.852 -28.454 1.00 97.38 101 LEU A C 1
ATOM 822 O O . LEU A 1 101 ? -3.912 11.471 -29.338 1.00 97.38 101 LEU A O 1
ATOM 826 N N . ILE A 1 102 ? -3.950 9.825 -27.805 1.00 97.69 102 ILE A N 1
ATOM 827 C CA . ILE A 1 102 ? -2.594 9.334 -28.081 1.00 97.69 102 ILE A CA 1
ATOM 828 C C . ILE A 1 102 ? -2.503 8.771 -29.501 1.00 97.69 102 ILE A C 1
ATOM 830 O O . ILE A 1 102 ? -1.526 9.043 -30.194 1.00 97.69 102 ILE A O 1
ATOM 834 N N . ALA A 1 103 ? -3.515 8.032 -29.964 1.00 97.56 103 ALA A N 1
ATOM 835 C CA . ALA A 1 103 ? -3.536 7.492 -31.321 1.00 97.56 103 ALA A CA 1
ATOM 836 C C . ALA A 1 103 ? -3.520 8.602 -32.386 1.00 97.56 103 ALA A C 1
ATOM 838 O O . ALA A 1 103 ? -2.771 8.513 -33.359 1.00 97.56 103 ALA A O 1
ATOM 839 N N . ILE A 1 104 ? -4.294 9.672 -32.180 1.00 97.62 104 ILE A N 1
ATOM 840 C CA . ILE A 1 104 ? -4.297 10.837 -33.076 1.00 97.62 104 ILE A CA 1
ATOM 841 C C . ILE A 1 104 ? -2.928 11.527 -33.058 1.00 97.62 104 ILE A C 1
ATOM 843 O O . ILE A 1 104 ? -2.372 11.809 -34.119 1.00 97.62 104 ILE A O 1
ATOM 847 N N . ALA A 1 105 ? -2.356 11.762 -31.874 1.00 97.31 105 ALA A N 1
ATOM 848 C CA . ALA A 1 105 ? -1.036 12.379 -31.745 1.00 97.31 105 ALA A CA 1
ATOM 849 C C . ALA A 1 105 ? 0.059 11.547 -32.434 1.00 97.31 105 ALA A C 1
ATOM 851 O O . ALA A 1 105 ? 0.879 12.095 -33.170 1.00 97.31 105 ALA A O 1
ATOM 852 N N . ALA A 1 106 ? 0.037 10.224 -32.258 1.00 97.50 106 ALA A N 1
ATOM 853 C CA . ALA A 1 106 ? 0.969 9.309 -32.909 1.00 97.50 106 ALA A CA 1
ATOM 854 C C . ALA A 1 106 ? 0.853 9.359 -34.439 1.00 97.50 106 ALA A C 1
ATOM 856 O O . ALA A 1 106 ? 1.871 9.357 -35.126 1.00 97.50 106 ALA A O 1
ATOM 857 N N . LEU A 1 107 ? -0.367 9.457 -34.978 1.00 97.62 107 LEU A N 1
ATOM 858 C CA . LEU A 1 107 ? -0.591 9.575 -36.420 1.00 97.62 107 LEU A CA 1
ATOM 859 C C . LEU A 1 107 ? -0.011 10.882 -36.972 1.00 97.62 107 LEU A C 1
ATOM 861 O O . LEU A 1 107 ? 0.655 10.868 -38.006 1.00 97.62 107 LEU A O 1
ATOM 865 N N . VAL A 1 108 ? -0.212 12.002 -36.272 1.00 97.06 108 VAL A N 1
ATOM 866 C CA . VAL A 1 108 ? 0.358 13.299 -36.672 1.00 97.06 108 VAL A CA 1
ATOM 867 C C . VAL A 1 108 ? 1.886 13.241 -36.705 1.00 97.06 108 VAL A C 1
ATOM 869 O O . VAL A 1 108 ? 2.485 13.672 -37.690 1.00 97.06 108 VAL A O 1
ATOM 872 N N . ILE A 1 109 ? 2.510 12.671 -35.670 1.00 96.62 109 ILE A N 1
ATOM 873 C CA . ILE A 1 109 ? 3.971 12.508 -35.614 1.00 96.62 109 ILE A CA 1
ATOM 874 C C . ILE A 1 109 ? 4.450 11.599 -36.752 1.00 96.62 109 ILE A C 1
ATOM 876 O O . ILE A 1 109 ? 5.371 11.964 -37.471 1.00 96.62 109 ILE A O 1
ATOM 880 N N . PHE A 1 110 ? 3.775 10.472 -36.990 1.00 96.62 110 PHE A N 1
ATOM 881 C CA . PHE A 1 110 ? 4.124 9.539 -38.063 1.00 96.62 110 PHE A CA 1
ATOM 882 C C . PHE A 1 110 ? 4.129 10.201 -39.450 1.00 96.62 110 PHE A C 1
ATOM 884 O O . PHE A 1 110 ? 5.042 9.985 -40.248 1.00 96.62 110 PHE A O 1
ATOM 891 N N . VAL A 1 111 ? 3.126 11.035 -39.739 1.00 96.69 111 VAL A N 1
ATOM 892 C CA . VAL A 1 111 ? 3.064 11.782 -41.003 1.00 96.69 111 VAL A CA 1
ATOM 893 C C . VAL A 1 111 ? 4.194 12.805 -41.087 1.00 96.69 111 VAL A C 1
ATOM 895 O O . VAL A 1 111 ? 4.828 12.926 -42.136 1.00 96.69 111 VAL A O 1
ATOM 898 N N . PHE A 1 112 ? 4.460 13.528 -39.999 1.00 95.81 112 PHE A N 1
ATOM 899 C CA . PHE A 1 112 ? 5.533 14.517 -39.960 1.00 95.81 112 PHE A CA 1
ATOM 900 C C . PHE A 1 112 ? 6.906 13.873 -40.200 1.00 95.81 112 PHE A C 1
ATOM 902 O O . PHE A 1 112 ? 7.656 14.343 -41.056 1.00 95.81 112 PHE A O 1
ATOM 909 N N . ASP A 1 113 ? 7.188 12.754 -39.534 1.00 93.88 113 ASP A N 1
ATOM 910 C CA . ASP A 1 113 ? 8.435 12.002 -39.692 1.00 93.88 113 ASP A CA 1
ATOM 911 C C . ASP A 1 113 ? 8.602 11.479 -41.127 1.00 93.88 113 ASP A C 1
ATOM 913 O O . ASP A 1 113 ? 9.681 11.594 -41.713 1.00 93.88 113 ASP A O 1
ATOM 917 N N . GLY A 1 114 ? 7.528 10.966 -41.741 1.00 93.00 114 GLY A N 1
ATOM 918 C CA . GLY A 1 114 ? 7.556 10.493 -43.129 1.00 93.00 114 GLY A CA 1
ATOM 919 C C . GLY A 1 114 ? 7.793 11.613 -44.150 1.00 93.00 114 GLY A C 1
ATOM 920 O O . GLY A 1 114 ? 8.586 11.461 -45.087 1.00 93.00 114 GLY A O 1
ATOM 921 N N . LEU A 1 115 ? 7.145 12.766 -43.965 1.00 93.69 115 LEU A N 1
ATOM 922 C CA . LEU A 1 115 ? 7.347 13.934 -44.827 1.00 93.69 115 LEU A CA 1
ATOM 923 C C . LEU A 1 115 ? 8.763 14.492 -44.687 1.00 93.69 115 LEU A C 1
ATOM 925 O O . LEU A 1 115 ? 9.412 14.787 -45.691 1.00 93.69 115 LEU A O 1
ATOM 929 N N . TRP A 1 116 ? 9.267 14.603 -43.460 1.00 92.31 116 TRP A N 1
ATOM 930 C CA . TRP A 1 116 ? 10.612 15.113 -43.222 1.00 92.31 116 TRP A CA 1
ATOM 931 C C . TRP A 1 116 ? 11.688 14.160 -43.749 1.00 92.31 116 TRP A C 1
ATOM 933 O O . TRP A 1 116 ? 12.642 14.608 -44.383 1.00 92.31 116 TRP A O 1
ATOM 943 N N . GLY A 1 117 ? 11.505 12.848 -43.574 1.00 91.50 117 GLY A N 1
ATOM 944 C CA . GLY A 1 117 ? 12.411 11.832 -44.111 1.00 91.50 117 GLY A CA 1
ATOM 945 C C . GLY A 1 117 ? 12.522 11.892 -45.636 1.00 91.50 117 GLY A C 1
ATOM 946 O O . GLY A 1 117 ? 13.626 11.956 -46.172 1.00 91.50 117 GLY A O 1
ATOM 947 N N . THR A 1 118 ? 11.388 11.964 -46.337 1.00 89.50 118 THR A N 1
ATOM 948 C CA . THR A 1 118 ? 11.373 12.053 -47.810 1.00 89.50 118 THR A CA 1
ATOM 949 C C . THR A 1 118 ? 11.919 13.384 -48.338 1.00 89.50 118 THR A C 1
ATOM 951 O O . THR A 1 118 ? 12.577 13.410 -49.381 1.00 89.50 118 THR A O 1
ATOM 954 N N . LEU A 1 119 ? 11.691 14.495 -47.628 1.00 90.81 119 LEU A N 1
ATOM 955 C CA . LEU A 1 119 ? 12.287 15.795 -47.956 1.00 90.81 119 LEU A CA 1
ATOM 956 C C . LEU A 1 119 ? 13.810 15.779 -47.794 1.00 90.81 119 LEU A C 1
ATOM 958 O O . LEU A 1 119 ? 14.524 16.248 -48.682 1.00 90.81 119 LEU A O 1
ATOM 962 N N . MET A 1 120 ? 14.306 15.219 -46.690 1.00 90.25 120 MET A N 1
ATOM 963 C CA . MET A 1 120 ? 15.743 15.123 -46.432 1.00 90.25 120 MET A CA 1
ATOM 964 C C . MET A 1 120 ? 16.443 14.193 -47.420 1.00 90.25 120 MET A C 1
ATOM 966 O O . MET A 1 120 ? 17.520 14.534 -47.906 1.00 90.25 120 MET A O 1
ATOM 970 N N . GLU A 1 121 ? 15.825 13.069 -47.789 1.00 88.56 121 GLU A N 1
ATOM 971 C CA . GLU A 1 121 ? 16.361 12.172 -48.818 1.00 88.56 121 GLU A CA 1
ATOM 972 C C . GLU A 1 121 ? 16.534 12.897 -50.162 1.00 88.56 121 GLU A C 1
ATOM 974 O O . GLU A 1 121 ? 17.609 12.848 -50.764 1.00 88.56 121 GLU A O 1
ATOM 979 N N . LYS A 1 122 ? 15.512 13.647 -50.596 1.00 85.50 122 LYS A N 1
ATOM 980 C CA . LYS A 1 122 ? 15.585 14.440 -51.832 1.00 85.50 122 LYS A CA 1
ATOM 981 C C . LYS A 1 122 ? 16.643 15.539 -51.762 1.00 85.50 122 LYS A C 1
ATOM 983 O O . LYS A 1 122 ? 17.337 15.764 -52.749 1.00 85.50 122 LYS A O 1
ATOM 988 N N . PHE A 1 123 ? 16.785 16.213 -50.622 1.00 86.81 123 PHE A N 1
ATOM 989 C CA . PHE A 1 123 ? 17.799 17.253 -50.436 1.00 86.81 123 PHE A CA 1
ATOM 990 C C . PHE A 1 123 ? 19.226 16.687 -50.491 1.00 86.81 123 PHE A C 1
ATOM 992 O O . PHE A 1 123 ? 20.092 17.254 -51.157 1.00 86.81 123 PHE A O 1
ATOM 999 N N . LEU A 1 124 ? 19.470 15.545 -49.843 1.00 84.19 124 LEU A N 1
ATOM 1000 C CA . LEU A 1 124 ? 20.781 14.894 -49.843 1.00 84.19 124 LEU A CA 1
ATOM 1001 C C . LEU A 1 124 ? 21.177 14.380 -51.232 1.00 84.19 124 LEU A C 1
ATOM 1003 O O . LEU A 1 124 ? 22.335 14.527 -51.618 1.00 84.19 124 LEU A O 1
ATOM 1007 N N . GLN A 1 125 ? 20.229 13.829 -51.995 1.00 79.88 125 GLN A N 1
ATOM 1008 C CA . GLN A 1 125 ? 20.468 13.393 -53.377 1.00 79.88 125 GLN A CA 1
ATOM 1009 C C . GLN A 1 125 ? 20.688 14.576 -54.333 1.00 79.88 125 GLN A C 1
ATOM 1011 O O . GLN A 1 125 ? 21.497 14.474 -55.250 1.00 79.88 125 GLN A O 1
ATOM 1016 N N . ALA A 1 126 ? 20.011 15.707 -54.109 1.00 75.25 126 ALA A N 1
ATOM 1017 C CA . ALA A 1 126 ? 20.145 16.907 -54.936 1.00 75.25 126 ALA A CA 1
ATOM 1018 C C . ALA A 1 126 ? 21.459 17.681 -54.718 1.00 75.25 126 ALA A C 1
ATOM 1020 O O . ALA A 1 126 ? 21.832 18.465 -55.581 1.00 75.25 126 ALA A O 1
ATOM 1021 N N . ASN A 1 127 ? 22.143 17.489 -53.585 1.00 61.84 127 ASN A N 1
ATOM 1022 C CA . ASN A 1 127 ? 23.387 18.197 -53.251 1.00 61.84 127 ASN A CA 1
ATOM 1023 C C . ASN A 1 127 ? 24.671 17.380 -53.534 1.00 61.84 127 ASN A C 1
ATOM 1025 O O . ASN A 1 127 ? 25.767 17.867 -53.271 1.00 61.84 127 ASN A O 1
ATOM 1029 N N . TRP A 1 128 ? 24.552 16.138 -54.019 1.00 60.62 128 TRP A N 1
ATOM 1030 C CA . TRP A 1 128 ? 25.685 15.256 -54.363 1.00 60.62 128 TRP A CA 1
ATOM 1031 C C . TRP A 1 128 ? 25.711 14.821 -55.848 1.00 60.62 128 TRP A C 1
ATOM 1033 O O . TRP A 1 128 ? 26.403 13.865 -56.200 1.00 60.62 128 TRP A O 1
ATOM 1043 N N . LEU A 1 129 ? 25.012 15.562 -56.717 1.00 52.09 129 LEU A N 1
ATOM 1044 C CA . LEU A 1 129 ? 25.312 15.726 -58.150 1.00 52.09 129 LEU A CA 1
ATOM 1045 C C . LEU A 1 129 ? 25.665 17.196 -58.403 1.00 52.09 129 LEU A C 1
ATOM 1047 O O . LEU A 1 129 ? 26.504 17.443 -59.295 1.00 52.09 129 LEU A O 1
#

Radius of gyration: 29.25 Å; chains: 1; bounding box: 50×42×82 Å